Protein 6W9O (pdb70)

Secondary structure (DSSP, 8-state):
--S-TTEEE-----SS-HHHHHHHHHHHHHH-----HHHHHHHHHHHHHS---HHHHHHH--HHHHHHHHHHHHTTSTTS---IIIIIHHHHHHHT-EEEEEEE--EEEEEEETTEEEE--GGG---TT-TTEEEEEEEETTEEEEEEEGGGS-HHHHHHH-

B-factor: mean 26.93, std 15.73, range [10.45, 110.48]

Organism: Wolbachia pipientis wMel (NCBI:txid163164)

Radius of gyration: 15.69 Å; Cα contacts (8 Å, |Δi|>4): 307; chains: 1; bounding box: 46×32×36 Å

Structure (mmCIF, N/CA/C/O backbone):
data_6W9O
#
_entry.id   6W9O
#
_cell.length_a   52.543
_cell.length_b   56.641
_cell.length_c   63.956
_cell.angle_alpha   90.000
_cell.angle_beta   90.000
_cell.angle_gamma   90.000
#
_symmetry.space_group_name_H-M   'P 21 21 21'
#
loop_
_entity.id
_entity.type
_entity.pdbx_description
1 polymer 'OTU domain-containing protein wMelOTU'
2 non-polymer 'ACETATE ION'
3 water water
#
loop_
_atom_site.group_PDB
_atom_site.id
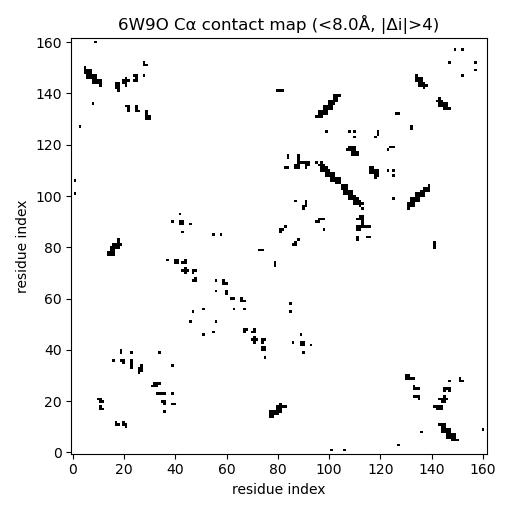_atom_site.type_symbol
_atom_site.label_atom_id
_atom_site.label_alt_id
_atom_site.label_comp_id
_atom_site.label_asym_id
_atom_site.label_entity_id
_atom_site.label_seq_id
_atom_site.pdbx_PDB_ins_code
_atom_site.Cartn_x
_atom_site.Cartn_y
_atom_site.Cartn_z
_atom_site.occupancy
_atom_site.B_iso_or_equiv
_atom_site.auth_seq_id
_atom_site.auth_comp_id
_atom_site.auth_asym_id
_atom_site.auth_atom_id
_atom_site.pdbx_PDB_model_num
ATOM 1 N N . ASN A 1 36 ? 13.865 -9.921 23.938 1.00 60.82 36 ASN A N 1
ATOM 2 C CA . ASN A 1 36 ? 14.295 -9.440 25.255 1.00 58.76 36 ASN A CA 1
ATOM 3 C C . ASN A 1 36 ? 13.239 -9.512 26.396 1.00 47.95 36 ASN A C 1
ATOM 4 O O . ASN A 1 36 ? 13.525 -10.074 27.453 1.00 55.57 36 ASN A O 1
ATOM 6 N N . PRO A 1 37 ? 12.020 -8.955 26.203 1.00 33.89 37 PRO A N 1
ATOM 7 C CA . PRO A 1 37 ? 10.968 -9.140 27.223 1.00 34.09 37 PRO A CA 1
ATOM 8 C C . PRO A 1 37 ? 10.237 -10.479 27.122 1.00 35.76 37 PRO A C 1
ATOM 9 O O . P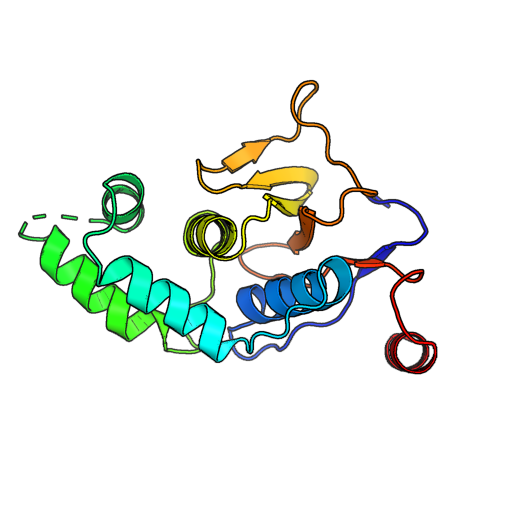RO A 1 37 ? 9.055 -10.574 27.469 1.00 34.71 37 PRO A O 1
ATOM 13 N N . TYR A 1 38 ? 10.925 -11.529 26.667 1.00 24.37 38 TYR A N 1
ATOM 14 C CA . TYR A 1 38 ? 10.322 -12.848 26.510 1.00 19.16 38 TYR A CA 1
ATOM 15 C C . TYR A 1 38 ? 11.452 -13.876 26.479 1.00 18.90 38 TYR A C 1
ATOM 16 O O . TYR A 1 38 ? 12.618 -13.501 26.277 1.00 20.17 38 TYR A O 1
ATOM 25 N N . PRO A 1 39 ? 11.154 -15.161 26.692 1.00 20.46 39 PRO A N 1
ATOM 26 C CA . PRO A 1 39 ? 12.212 -16.174 26.718 1.00 18.04 39 PRO A CA 1
ATOM 27 C C . PRO A 1 39 ? 12.859 -16.352 25.349 1.00 17.00 39 PRO A C 1
ATOM 28 O O . PRO A 1 39 ? 12.303 -16.026 24.300 1.00 17.28 39 PRO A O 1
ATOM 32 N N . ASP A 1 40 ? 14.056 -16.937 25.383 1.00 20.51 40 ASP A N 1
ATOM 33 C CA . ASP A 1 40 ? 14.880 -17.006 24.187 1.00 21.00 40 ASP A CA 1
ATOM 34 C C . ASP A 1 40 ? 14.321 -17.936 23.122 1.00 20.48 40 ASP A C 1
ATOM 35 O O . ASP A 1 40 ? 14.744 -17.825 21.963 1.00 22.07 40 ASP A O 1
ATOM 40 N N . ASN A 1 41 ? 13.404 -18.830 23.479 1.00 20.35 41 ASN A N 1
ATOM 41 C CA . ASN A 1 41 ? 12.761 -19.659 22.454 1.00 17.99 41 ASN A CA 1
ATOM 42 C C . ASN A 1 41 ? 11.659 -18.939 21.708 1.00 19.27 41 ASN A C 1
ATOM 43 O O . ASN A 1 41 ? 11.199 -19.458 20.693 1.00 18.61 41 ASN A O 1
ATOM 48 N N . PHE A 1 42 ? 11.260 -17.724 22.123 1.00 16.81 42 PHE A N 1
ATOM 49 C CA . PHE A 1 42 ? 10.206 -17.007 21.400 1.00 16.85 42 PHE A CA 1
ATOM 50 C C . PHE A 1 42 ? 10.805 -16.022 20.416 1.00 17.65 42 PHE A C 1
ATOM 51 O O . PHE A 1 42 ? 11.971 -15.632 20.539 1.00 20.20 42 PHE A O 1
ATOM 59 N N . TYR A 1 43 ? 10.044 -15.725 19.377 1.00 17.54 43 TYR A N 1
ATOM 60 C CA . TYR A 1 43 ? 10.520 -14.789 18.358 1.00 18.13 43 TYR A CA 1
ATOM 61 C C . TYR A 1 43 ? 9.316 -14.036 17.838 1.00 15.71 43 TYR A C 1
ATOM 62 O O . TYR A 1 43 ? 8.179 -14.482 17.981 1.00 15.86 43 TYR A O 1
ATOM 71 N N . VAL A 1 44 ? 9.579 -12.860 17.257 1.00 17.37 44 VAL A N 1
ATOM 72 C CA . VAL A 1 44 ? 8.537 -12.058 16.629 1.00 17.51 44 VAL A CA 1
ATOM 73 C C . VAL A 1 44 ? 8.319 -12.527 15.182 1.00 16.98 44 VAL A C 1
ATOM 74 O O . VAL A 1 44 ? 9.227 -12.457 14.356 1.00 21.22 44 VAL A O 1
ATOM 78 N N . GLY A 1 45 ? 7.091 -12.970 14.877 1.00 16.40 45 GLY A N 1
ATOM 79 C CA . GLY A 1 45 ? 6.695 -13.405 13.548 1.00 17.74 45 GLY A CA 1
ATOM 80 C C . GLY A 1 45 ? 6.247 -12.226 12.709 1.00 18.45 45 GLY A C 1
ATOM 81 O O . GLY A 1 45 ? 6.490 -11.062 13.033 1.00 20.41 45 GLY A O 1
ATOM 82 N N . GLN A 1 46 ? 5.572 -12.528 11.624 1.00 19.93 46 GLN A N 1
ATOM 83 C CA . GLN A 1 46 ? 5.071 -11.522 10.705 1.00 22.15 46 GLN A CA 1
ATOM 84 C C . GLN A 1 46 ? 3.566 -11.631 10.655 1.00 21.29 46 GLN A C 1
ATOM 85 O O . GLN A 1 46 ? 3.023 -12.718 10.704 1.00 26.22 46 GLN A O 1
ATOM 91 N N . ALA A 1 47 ? 2.894 -10.492 10.536 1.00 20.86 47 ALA A N 1
ATOM 92 C CA . ALA A 1 47 ? 1.456 -10.439 10.376 1.00 20.17 47 ALA A CA 1
ATOM 93 C C . ALA A 1 47 ? 1.152 -9.732 9.056 1.00 21.96 47 ALA A C 1
ATOM 94 O O . ALA A 1 47 ? 1.941 -8.898 8.566 1.00 24.86 47 ALA A O 1
ATOM 96 N N . ILE A 1 48 ? -0.021 -10.040 8.499 1.00 22.05 48 ILE A N 1
ATOM 97 C CA A ILE A 1 48 ? -0.470 -9.337 7.303 0.35 23.51 48 ILE A CA 1
ATOM 98 C CA B ILE A 1 48 ? -0.498 -9.344 7.312 0.65 23.06 48 ILE A CA 1
ATOM 99 C C . ILE A 1 48 ? -0.658 -7.853 7.609 1.00 24.18 48 ILE A C 1
ATOM 100 O O . ILE A 1 48 ? -0.949 -7.454 8.743 1.00 27.26 48 ILE A O 1
ATOM 109 N N . GLY A 1 49 ? -0.461 -7.032 6.592 1.00 23.71 49 GLY A N 1
ATOM 110 C CA . GLY A 1 49 ? -0.492 -5.589 6.792 1.00 27.35 49 GLY A CA 1
ATOM 111 C C . GLY A 1 49 ? -1.602 -4.849 6.062 1.00 33.80 49 GLY A C 1
ATOM 112 O O . GLY A 1 49 ? -1.426 -3.687 5.646 1.00 34.47 49 GLY A O 1
ATOM 113 N N . ASN A 1 50 ? -2.753 -5.508 5.900 1.00 25.13 50 ASN A N 1
ATOM 114 C CA . ASN A 1 50 ? -3.913 -4.927 5.229 1.00 25.84 50 ASN A CA 1
ATOM 115 C C . ASN A 1 50 ? -4.911 -4.310 6.206 1.00 24.72 50 ASN A C 1
ATOM 116 O O . ASN A 1 50 ? -6.031 -3.954 5.794 1.00 26.14 50 ASN A O 1
ATOM 121 N N . GLY A 1 51 ? -4.521 -4.134 7.480 1.00 20.83 51 GLY A N 1
ATOM 122 C CA . GLY A 1 51 ? -5.403 -3.656 8.519 1.00 18.13 51 GLY A CA 1
ATOM 123 C C . GLY A 1 51 ? -5.787 -4.762 9.490 1.00 16.76 51 GLY A C 1
ATOM 124 O O . GLY A 1 51 ? -6.381 -4.481 10.546 1.00 16.57 51 GLY A O 1
ATOM 125 N N . SER A 1 52 ? -5.542 -6.032 9.120 1.00 17.54 52 SER A N 1
ATOM 126 C CA . SER A 1 52 ? -5.952 -7.156 9.942 1.00 15.54 52 SER A CA 1
ATOM 127 C C . SER A 1 52 ? -4.822 -7.734 10.781 1.00 14.66 52 SER A C 1
ATOM 128 O O . SER A 1 52 ? -4.951 -8.868 11.262 1.00 14.95 52 SER A O 1
ATOM 131 N N . CYS A 1 53 ? -3.764 -6.954 11.063 1.00 15.27 53 CYS A N 1
ATOM 132 C CA . CYS A 1 53 ? -2.636 -7.540 11.802 1.00 15.21 53 CYS A CA 1
ATOM 133 C C . CYS A 1 53 ? -3.025 -8.049 13.178 1.00 15.43 53 CYS A C 1
ATOM 134 O O . CYS A 1 53 ? -2.373 -8.966 13.680 1.00 15.20 53 CYS A O 1
ATOM 137 N N . PHE A 1 54 ? -4.018 -7.444 13.857 1.00 12.86 54 PHE A N 1
ATOM 138 C CA . PHE A 1 54 ? -4.378 -7.967 15.172 1.00 12.45 54 PHE A CA 1
ATOM 139 C C . PHE A 1 54 ? -4.930 -9.360 15.027 1.00 13.90 54 PHE A C 1
ATOM 140 O O . PHE A 1 54 ? -4.499 -10.293 15.734 1.00 13.09 54 PHE A O 1
ATOM 148 N N . PHE A 1 55 ? -5.879 -9.519 14.113 1.00 12.41 55 PHE A N 1
ATOM 149 C CA . PHE A 1 55 ? -6.535 -10.816 13.916 1.00 13.58 55 PHE A CA 1
ATOM 150 C C . PHE A 1 55 ? -5.549 -11.851 13.418 1.00 15.24 55 PHE A C 1
ATOM 151 O O . PHE A 1 55 ? -5.592 -13.034 13.853 1.00 14.80 55 PHE A O 1
ATOM 159 N N . ASP A 1 56 ? -4.667 -11.450 12.510 1.00 13.48 56 ASP A N 1
ATOM 160 C CA . ASP A 1 56 ? -3.674 -12.392 11.969 1.00 12.74 56 ASP A CA 1
ATOM 161 C C . ASP A 1 56 ? -2.656 -12.787 13.037 1.00 15.68 56 ASP A C 1
ATOM 162 O O . ASP A 1 56 ? -2.198 -13.957 13.056 1.00 15.46 56 ASP A O 1
ATOM 167 N N . SER A 1 57 ? -2.256 -11.866 13.902 1.00 14.47 57 SER A N 1
ATOM 168 C CA . SER A 1 57 ? -1.320 -12.225 14.981 1.00 12.69 57 SER A CA 1
ATOM 169 C C . SER A 1 57 ? -1.981 -13.177 15.966 1.00 12.74 57 SER A C 1
ATOM 170 O O . SER A 1 57 ? -1.395 -14.223 16.344 1.00 13.17 57 SER A O 1
ATOM 173 N N . PHE A 1 58 ? -3.230 -12.888 16.356 1.00 13.07 58 PHE A N 1
ATOM 174 C CA . PHE A 1 58 ? -3.975 -13.786 17.243 1.00 13.39 58 PHE A CA 1
ATOM 175 C C . PHE A 1 58 ? -4.136 -15.159 16.609 1.00 12.31 58 PHE A C 1
ATOM 176 O O . PHE A 1 58 ? -3.919 -16.179 17.268 1.00 15.32 58 PHE A O 1
ATOM 184 N N . ARG A 1 59 ? -4.507 -15.205 15.331 1.00 12.17 59 ARG A N 1
ATOM 185 C CA . ARG A 1 59 ? -4.680 -16.496 14.625 1.00 12.63 59 ARG A CA 1
ATOM 186 C C . ARG A 1 59 ? -3.412 -17.328 14.676 1.00 14.92 59 ARG A C 1
ATOM 187 O O . ARG A 1 59 ? -3.490 -18.561 14.847 1.00 13.80 59 ARG A O 1
ATOM 195 N N . GLN A 1 60 ? -2.246 -16.704 14.409 1.00 15.02 60 GLN A N 1
ATOM 196 C CA . GLN A 1 60 ? -1.032 -17.509 14.314 1.00 13.67 60 GLN A CA 1
ATOM 197 C C . GLN A 1 60 ? -0.666 -18.074 15.665 1.00 12.94 60 GLN A C 1
ATOM 198 O O . GLN A 1 60 ? -0.226 -19.239 15.758 1.00 13.45 60 GLN A O 1
ATOM 204 N N . SER A 1 61 ? -0.781 -17.277 16.727 1.00 12.70 61 SER A N 1
ATOM 205 C CA . SER A 1 61 ? -0.410 -17.804 18.043 1.00 11.50 61 SER A CA 1
ATOM 206 C C . SER A 1 61 ? -1.425 -18.846 18.492 1.00 13.10 61 SER A C 1
ATOM 207 O O . SER A 1 61 ? -1.047 -19.907 19.040 1.00 12.99 61 SER A O 1
ATOM 210 N N . LEU A 1 62 ? -2.718 -18.625 18.189 1.00 13.95 62 LEU A N 1
ATOM 211 C CA . LEU A 1 62 ? -3.744 -19.625 18.515 1.00 12.93 62 LEU A CA 1
ATOM 212 C C . LEU A 1 62 ? -3.440 -20.952 17.850 1.00 12.58 62 LEU A C 1
ATOM 213 O O . LEU A 1 62 ? -3.537 -22.020 18.480 1.00 14.36 62 LEU A O 1
ATOM 218 N N . GLU A 1 63 ? -3.068 -20.927 16.567 1.00 12.92 63 GLU A N 1
ATOM 219 C CA . GLU A 1 63 ? -2.846 -22.188 15.873 1.00 13.00 63 GLU A CA 1
ATOM 220 C C . GLU A 1 63 ? -1.642 -22.905 16.482 1.00 14.03 63 GLU A C 1
ATOM 221 O O . GLU A 1 63 ? -1.659 -24.133 16.686 1.00 14.47 63 GLU A O 1
ATOM 227 N N . GLN A 1 64 ? -0.576 -22.161 16.768 1.00 14.41 64 GLN A N 1
ATOM 228 C CA . GLN A 1 64 ? 0.607 -22.844 17.273 1.00 14.24 64 GLN A CA 1
ATOM 229 C C . GLN A 1 64 ? 0.366 -23.406 18.665 1.00 14.43 64 GLN A C 1
ATOM 230 O O . GLN A 1 64 ? 0.841 -24.505 18.995 1.00 14.77 64 GLN A O 1
ATOM 236 N N . GLN A 1 65 ? -0.338 -22.664 19.518 1.00 14.77 65 GLN A N 1
ATOM 237 C CA . GLN A 1 65 ? -0.546 -23.047 20.917 1.00 12.57 65 GLN A CA 1
ATOM 238 C C . GLN A 1 65 ? -1.565 -24.162 21.038 1.00 15.40 65 GLN A C 1
ATOM 239 O O . GLN A 1 65 ? -1.372 -25.101 21.834 1.00 16.77 65 GLN A O 1
ATOM 245 N N . THR A 1 66 ? -2.699 -24.072 20.289 1.00 15.90 66 THR A N 1
ATOM 246 C CA . THR A 1 66 ? -3.803 -25.029 20.500 1.00 18.54 66 THR A CA 1
ATOM 247 C C . THR A 1 66 ? -4.101 -25.929 19.312 1.00 17.63 66 THR A C 1
ATOM 248 O O . THR A 1 66 ? -4.872 -26.901 19.453 1.00 19.71 66 THR A O 1
ATOM 252 N N . GLY A 1 67 ? -3.512 -25.657 18.149 1.00 15.74 67 GLY A N 1
ATOM 253 C CA . GLY A 1 67 ? -3.823 -26.380 16.959 1.00 17.74 67 GLY A CA 1
ATOM 254 C C . GLY A 1 67 ? -5.072 -25.896 16.254 1.00 19.05 67 GLY A C 1
ATOM 255 O O . GLY A 1 67 ? -5.346 -26.354 15.140 1.00 21.00 67 GLY A O 1
ATOM 256 N N . GLU A 1 68 ? -5.808 -24.951 16.830 1.00 18.43 68 GLU A N 1
ATOM 257 C CA . GLU A 1 68 ? -7.061 -24.557 16.192 1.00 19.39 68 GLU A CA 1
ATOM 258 C C . GLU A 1 68 ? -6.769 -23.534 15.084 1.00 16.50 68 GLU A C 1
ATOM 259 O O . GLU A 1 68 ? -6.114 -22.511 15.332 1.00 17.41 68 GLU A O 1
ATOM 265 N N . GLN A 1 69 ? -7.212 -23.843 13.858 1.00 18.74 69 GLN A N 1
ATOM 266 C CA . GLN A 1 69 ? -7.006 -22.983 12.690 1.00 19.44 69 GLN A CA 1
ATOM 267 C C . GLN A 1 69 ? -8.271 -22.172 12.435 1.00 23.29 69 GLN A C 1
ATOM 268 O O . GLN A 1 69 ? -9.327 -22.749 12.133 1.00 26.34 69 GLN A O 1
ATOM 274 N N . VAL A 1 70 ? -8.143 -20.855 12.469 1.00 22.99 70 VAL A N 1
ATOM 275 C CA . VAL A 1 70 ? -9.239 -19.926 12.197 1.00 21.36 70 VAL A CA 1
ATOM 276 C C . VAL A 1 70 ? -8.640 -18.839 11.299 1.00 25.32 70 VAL A C 1
ATOM 277 O O . VAL A 1 70 ? -7.605 -18.272 11.645 1.00 32.12 70 VAL A O 1
ATOM 281 N N . THR A 1 71 ? -9.312 -18.491 10.202 1.00 20.10 71 THR A N 1
ATOM 282 C CA . THR A 1 71 ? -8.797 -17.386 9.386 1.00 20.60 71 THR A CA 1
ATOM 283 C C . THR A 1 71 ? -9.024 -16.043 10.075 1.00 21.76 71 THR A C 1
ATOM 284 O O . THR A 1 71 ? -9.840 -15.901 10.984 1.00 18.18 71 THR A O 1
ATOM 288 N N . ALA A 1 72 ? -8.283 -15.043 9.610 1.00 20.05 72 ALA A N 1
ATOM 289 C CA . ALA A 1 72 ? -8.485 -13.705 10.133 1.00 19.03 72 ALA A CA 1
ATOM 290 C C . ALA A 1 72 ? -9.904 -13.216 9.855 1.00 18.27 72 ALA A C 1
ATOM 291 O O . ALA A 1 72 ? -10.513 -12.517 10.703 1.00 18.26 72 ALA A O 1
ATOM 293 N N . GLU A 1 73 ? -10.453 -13.574 8.696 1.00 18.82 73 GLU A N 1
ATOM 294 C CA . GLU A 1 73 ? -11.840 -13.205 8.388 1.00 17.50 73 GLU A CA 1
ATOM 295 C C . GLU A 1 73 ? -12.809 -13.860 9.359 1.00 20.63 73 GLU A C 1
ATOM 296 O O . GLU A 1 73 ? -13.793 -13.238 9.779 1.00 20.15 73 GLU A O 1
ATOM 302 N N . LYS A 1 74 ? -12.580 -15.143 9.690 1.00 18.22 74 LYS A N 1
ATOM 303 C CA . LYS A 1 74 ? -13.470 -15.807 10.629 1.00 19.81 74 LYS A CA 1
ATOM 304 C C . LYS A 1 74 ? -13.400 -15.141 12.002 1.00 18.29 74 LYS A C 1
ATOM 305 O O . LYS A 1 74 ? -14.432 -15.012 12.660 1.00 17.41 74 LYS A O 1
ATOM 311 N N . LEU A 1 75 ? -12.207 -14.684 12.426 1.00 16.83 75 LEU A N 1
ATOM 312 C CA . LEU A 1 75 ? -12.093 -14.001 13.714 1.00 16.44 75 LEU A CA 1
ATOM 313 C C . LEU A 1 75 ? -12.886 -12.689 13.711 1.00 16.22 75 LEU A C 1
ATOM 314 O O . LEU A 1 75 ? -13.578 -12.381 14.693 1.00 15.18 75 LEU A O 1
ATOM 319 N N . ARG A 1 76 ? -12.856 -11.937 12.593 1.00 15.33 76 ARG A N 1
ATOM 320 C CA . ARG A 1 76 ? -13.721 -10.749 12.497 1.00 15.56 76 ARG A CA 1
ATOM 321 C C . ARG A 1 76 ? -15.182 -11.158 12.561 1.00 17.44 76 ARG A C 1
ATOM 322 O O . ARG A 1 76 ? -15.988 -10.517 13.240 1.00 16.08 76 ARG A O 1
ATOM 330 N N . ASN A 1 77 ? -15.555 -12.262 11.881 1.00 16.77 77 ASN A N 1
ATOM 331 C CA . ASN A 1 77 ? -16.954 -12.701 11.930 1.00 15.48 77 ASN A CA 1
ATOM 332 C C . ASN A 1 77 ? -17.384 -13.110 13.346 1.00 15.30 77 ASN A C 1
ATOM 333 O O . ASN A 1 77 ? -18.546 -12.901 13.720 1.00 18.17 77 ASN A O 1
ATOM 338 N N . ASP A 1 78 ? -16.465 -13.676 14.130 1.00 16.06 78 ASP A N 1
ATOM 339 C CA . ASP A 1 78 ? -16.773 -14.019 15.528 1.00 15.86 78 ASP A CA 1
ATOM 340 C C . ASP A 1 78 ? -17.102 -12.752 16.318 1.00 16.88 78 ASP A C 1
ATOM 341 O O . ASP A 1 78 ? -17.980 -12.753 17.195 1.00 18.91 78 ASP A O 1
ATOM 346 N N . CYS A 1 79 ? -16.464 -11.641 15.950 1.00 14.33 79 CYS A N 1
ATOM 347 C CA . CYS A 1 79 ? -16.740 -10.395 16.664 1.00 15.66 79 CYS A CA 1
ATOM 348 C C . CYS A 1 79 ? -18.058 -9.810 16.201 1.00 16.25 79 CYS A C 1
ATOM 349 O O . CYS A 1 79 ? -18.848 -9.312 17.015 1.00 15.92 79 CYS A O 1
ATOM 352 N N . ARG A 1 80 ? -18.347 -9.904 14.890 1.00 14.88 80 ARG A N 1
ATOM 353 C CA . ARG A 1 80 ? -19.663 -9.513 14.405 1.00 15.36 80 ARG A CA 1
ATOM 354 C C . ARG A 1 80 ? -20.754 -10.297 15.114 1.00 18.35 80 ARG A C 1
ATOM 355 O O . ARG A 1 80 ? -21.777 -9.739 15.520 1.00 20.04 80 ARG A O 1
ATOM 363 N N . GLU A 1 81 ? -20.575 -11.615 15.205 1.00 17.95 81 GLU A N 1
ATOM 364 C CA . GLU A 1 81 ? -21.607 -12.435 15.830 1.00 18.99 81 GLU A CA 1
ATOM 365 C C . GLU A 1 81 ? -21.772 -12.075 17.304 1.00 19.34 81 GLU A C 1
ATOM 366 O O . GLU A 1 81 ? -22.894 -12.005 17.805 1.00 21.78 81 GLU A O 1
ATOM 372 N N . PHE A 1 82 ? -20.661 -11.857 18.010 1.00 19.20 82 PHE A N 1
ATOM 373 C CA . PHE A 1 82 ? -20.765 -11.418 19.394 1.00 17.52 82 PHE A CA 1
ATOM 374 C C . PHE A 1 82 ? -21.644 -10.176 19.517 1.00 17.38 82 PHE A C 1
ATOM 375 O O . PHE A 1 82 ? -22.521 -10.094 20.394 1.00 18.68 82 PHE A O 1
ATOM 383 N N . ALA A 1 83 ? -21.432 -9.194 18.635 1.00 16.28 83 ALA A N 1
ATOM 384 C CA . ALA A 1 83 ? -22.208 -7.954 18.690 1.00 16.94 83 ALA A CA 1
ATOM 385 C C . ALA A 1 83 ? -23.669 -8.148 18.319 1.00 18.87 83 ALA A C 1
ATOM 386 O O . ALA A 1 83 ? -24.527 -7.418 18.828 1.00 22.18 83 ALA A O 1
ATOM 388 N N . GLN A 1 84 ? -23.989 -9.150 17.490 1.00 21.73 84 GLN A N 1
ATOM 389 C CA . GLN A 1 84 ? -25.381 -9.411 17.136 1.00 25.60 84 GLN A CA 1
ATOM 390 C C . GLN A 1 84 ? -26.142 -10.225 18.177 1.00 26.11 84 GLN A C 1
ATOM 391 O O . GLN A 1 84 ? -27.375 -10.255 18.124 1.00 29.19 84 GLN A O 1
ATOM 397 N N . LYS A 1 85 ? -25.470 -10.948 19.066 1.00 23.61 85 LYS A N 1
ATOM 398 C CA . LYS A 1 85 ? -26.140 -11.925 19.944 1.00 23.54 85 LYS A CA 1
ATOM 399 C C . LYS A 1 85 ? -26.222 -11.420 21.389 1.00 24.25 85 LYS A C 1
ATOM 400 O O . LYS A 1 85 ? -25.604 -12.000 22.299 1.00 22.89 85 LYS A O 1
ATOM 406 N N . ASN A 1 86 ? -27.065 -10.406 21.595 1.00 25.23 86 ASN A N 1
ATOM 407 C CA . ASN A 1 86 ? -27.348 -9.862 22.949 1.00 27.96 86 ASN A CA 1
ATOM 408 C C . ASN A 1 86 ? -26.033 -9.666 23.703 1.00 23.60 86 ASN A C 1
ATOM 409 O O . ASN A 1 86 ? -25.852 -10.302 24.747 1.00 25.03 86 ASN A O 1
ATOM 414 N N . PRO A 1 87 ? -25.127 -8.787 23.234 1.00 21.91 87 PRO A N 1
ATOM 415 C CA . PRO A 1 87 ? -23.828 -8.601 23.897 1.00 20.48 87 PRO A CA 1
ATOM 416 C C . PRO A 1 87 ? -24.002 -8.000 25.284 1.00 21.47 87 PRO A C 1
ATOM 417 O O . PRO A 1 87 ? -24.900 -7.191 25.530 1.00 24.41 87 PRO A O 1
ATOM 421 N N . PRO A 1 88 ? -23.165 -8.422 26.227 1.00 18.41 88 PRO A N 1
ATOM 422 C CA . PRO A 1 88 ? -23.188 -7.848 27.579 1.00 19.47 88 PRO A CA 1
ATOM 423 C C . PRO A 1 88 ? -22.701 -6.401 27.579 1.00 19.67 88 PRO A C 1
ATOM 424 O O . PRO A 1 88 ? -22.108 -5.895 26.626 1.00 19.70 88 PRO A O 1
ATOM 428 N N . LYS A 1 89 ? -22.965 -5.751 28.712 1.00 19.70 89 LYS A N 1
ATOM 429 C CA . LYS A 1 89 ? -22.836 -4.298 28.817 1.00 19.46 89 LYS A CA 1
ATOM 430 C C . LYS A 1 89 ? -21.399 -3.830 28.672 1.00 20.26 89 LYS A C 1
ATOM 431 O O . LYS A 1 89 ? -21.184 -2.685 28.252 1.00 21.39 89 LYS A O 1
ATOM 437 N N . TRP A 1 90 ? -20.408 -4.641 29.026 1.00 17.97 90 TRP A N 1
ATOM 438 C CA . TRP A 1 90 ? -19.028 -4.175 28.835 1.00 17.64 90 TRP A CA 1
ATOM 439 C C . TRP A 1 90 ? -18.811 -3.736 27.395 1.00 21.82 90 TRP A C 1
ATOM 440 O O . TRP A 1 90 ? -18.131 -2.732 27.116 1.00 19.39 90 TRP A O 1
ATOM 451 N N . PHE A 1 91 ? -19.415 -4.453 26.457 1.00 16.95 91 PHE A N 1
ATOM 452 C CA . PHE A 1 91 ? -19.127 -4.246 25.051 1.00 16.32 91 PHE A CA 1
ATOM 453 C C . PHE A 1 91 ? -19.803 -2.995 24.566 1.00 21.15 91 PHE A C 1
ATOM 454 O O . PHE A 1 91 ? -19.150 -2.150 23.939 1.00 20.79 91 PH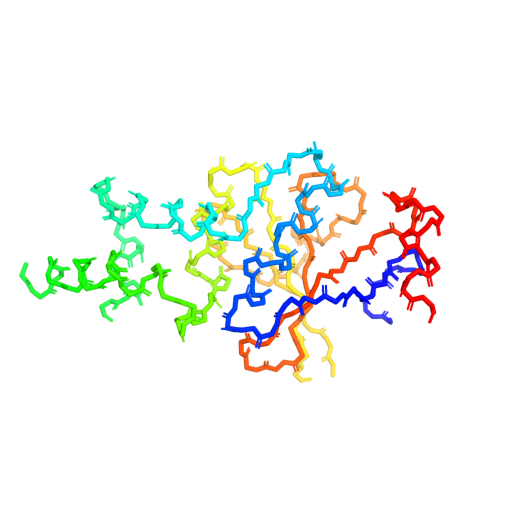E A O 1
ATOM 462 N N . THR A 1 92 ? -21.099 -2.857 24.827 1.00 19.31 92 THR A N 1
ATOM 463 C CA . THR A 1 92 ? -21.775 -1.634 24.410 1.00 20.62 92 THR A CA 1
ATOM 464 C C . THR A 1 92 ? -21.182 -0.428 25.117 1.00 26.65 92 THR A C 1
ATOM 465 O O . THR A 1 92 ? -21.069 0.648 24.510 1.00 31.60 92 THR A O 1
ATOM 469 N N . ASN A 1 93 ? -20.747 -0.595 26.371 1.00 24.64 93 ASN A N 1
ATOM 470 C CA . ASN A 1 93 ? -20.106 0.515 27.090 1.00 26.55 93 ASN A CA 1
ATOM 471 C C . ASN A 1 93 ? -18.799 0.916 26.401 1.00 27.09 93 ASN A C 1
ATOM 472 O O . ASN A 1 93 ? -18.413 2.088 26.403 1.00 29.36 93 ASN A O 1
ATOM 477 N N . ALA A 1 94 ? -18.086 -0.037 25.837 1.00 23.25 94 ALA A N 1
ATOM 478 C CA . ALA A 1 94 ? -16.742 0.241 25.333 1.00 21.15 94 ALA A CA 1
ATOM 479 C C . ALA A 1 94 ? -16.811 0.950 24.000 1.00 27.93 94 ALA A C 1
ATOM 480 O O . ALA A 1 94 ? -15.919 1.748 23.672 1.00 28.16 94 ALA A O 1
ATOM 482 N N . ILE A 1 95 ? -17.829 0.646 23.195 1.00 25.76 95 ILE A N 1
ATOM 483 C CA . ILE A 1 95 ? -17.830 1.172 21.841 1.00 25.57 95 ILE A CA 1
ATOM 484 C C . ILE A 1 95 ? -18.750 2.371 21.684 1.00 33.69 95 ILE A C 1
ATOM 485 O O . ILE A 1 95 ? -18.759 2.974 20.602 1.00 35.97 95 ILE A O 1
ATOM 490 N N . VAL A 1 96 ? -19.553 2.696 22.695 1.00 32.84 96 VAL A N 1
ATOM 491 C CA . VAL A 1 96 ? -20.407 3.894 22.668 1.00 35.85 96 VAL A CA 1
ATOM 492 C C . VAL A 1 96 ? -19.663 4.983 23.418 1.00 47.96 96 VAL A C 1
ATOM 493 O O . VAL A 1 96 ? -18.459 5.173 23.205 1.00 53.39 96 VAL A O 1
ATOM 497 N N . GLN A 1 104 ? -31.303 2.783 21.803 1.00 69.86 104 GLN A N 1
ATOM 498 C CA . GLN A 1 104 ? -31.213 4.219 21.550 1.00 73.99 104 GLN A CA 1
ATOM 499 C C . GLN A 1 104 ? -30.064 4.503 20.592 1.00 74.12 104 GLN A C 1
ATOM 500 O O . GLN A 1 104 ? -30.019 3.979 19.481 1.00 72.54 104 GLN A O 1
ATOM 502 N N . HIS A 1 105 ? -29.136 5.353 21.032 1.00 77.22 105 HIS A N 1
ATOM 503 C CA . HIS A 1 105 ? -27.866 5.477 20.331 1.00 76.11 105 HIS A CA 1
ATOM 504 C C . HIS A 1 105 ? -27.098 4.158 20.368 1.00 76.63 105 HIS A C 1
ATOM 505 O O . HIS A 1 105 ? -26.317 3.868 19.454 1.00 74.39 105 HIS A O 1
ATOM 512 N N . ARG A 1 106 ? -27.342 3.352 21.401 1.00 76.39 106 ARG A N 1
ATOM 513 C CA . ARG A 1 106 ? -26.616 2.065 21.561 1.00 72.91 106 ARG A CA 1
ATOM 514 C C . ARG A 1 106 ? -26.943 1.096 20.417 1.00 68.38 106 ARG A C 1
ATOM 515 O O . ARG A 1 106 ? -26.009 0.450 19.914 1.00 60.82 106 ARG A O 1
ATOM 523 N N . SER A 1 107 ? -28.208 1.026 20.000 1.00 64.79 107 SER A N 1
ATOM 524 C CA . SER A 1 107 ? -28.613 0.055 18.990 1.00 61.37 107 SER A CA 1
ATOM 525 C C . SER A 1 107 ? -27.983 0.369 17.638 1.00 54.34 107 SER A C 1
ATOM 526 O O . SER A 1 107 ? -27.579 -0.542 16.907 1.00 44.88 107 SER A O 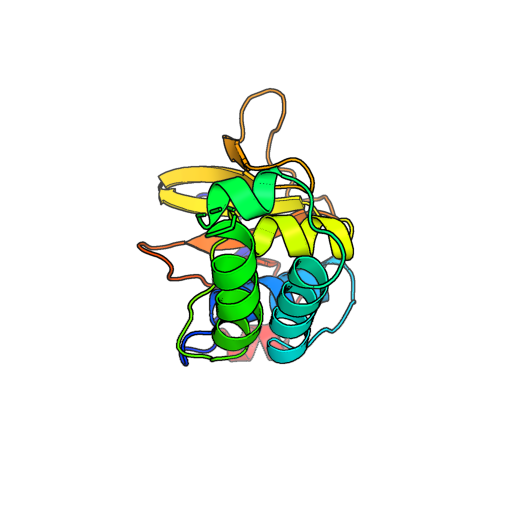1
ATOM 529 N N . GLU A 1 108 ? -27.903 1.653 17.284 1.00 48.82 108 GLU A N 1
ATOM 530 C CA . GLU A 1 108 ? -27.285 2.022 16.012 1.00 44.24 108 GLU A CA 1
ATOM 531 C C . GLU A 1 108 ? -25.779 1.849 16.076 1.00 36.84 108 GLU A C 1
ATOM 532 O O . GLU A 1 108 ? -25.145 1.501 15.072 1.00 35.20 108 GLU A O 1
ATOM 534 N N . THR A 1 109 ? -25.186 2.126 17.237 1.00 33.74 109 THR A N 1
ATOM 535 C CA . THR A 1 109 ? -23.749 1.939 17.371 1.00 37.40 109 THR A CA 1
ATOM 536 C C . THR A 1 109 ? -23.380 0.468 17.219 1.00 29.81 109 THR A C 1
ATOM 537 O O . THR A 1 109 ? -22.390 0.134 16.558 1.00 28.44 109 THR A O 1
ATOM 541 N N . VAL A 1 110 ? -24.183 -0.424 17.800 1.00 28.64 110 VAL A N 1
ATOM 542 C CA . VAL A 1 110 ? -23.919 -1.849 17.629 1.00 26.37 110 VAL A CA 1
ATOM 543 C C . VAL A 1 110 ? -24.126 -2.266 16.181 1.00 29.91 110 VAL A C 1
ATOM 544 O O . VAL A 1 110 ? -23.379 -3.078 15.634 1.00 29.54 110 VAL A O 1
ATOM 548 N N . ASP A 1 111 ? -25.162 -1.760 15.543 1.00 32.15 111 ASP A N 1
ATOM 549 C CA . ASP A 1 111 ? -25.359 -2.114 14.142 1.00 33.69 111 ASP A CA 1
ATOM 550 C C . ASP A 1 111 ? -24.226 -1.599 13.262 1.00 28.91 111 ASP A C 1
ATOM 551 O O . ASP A 1 111 ? -23.767 -2.321 12.372 1.00 34.63 111 ASP A O 1
ATOM 556 N N . ASN A 1 112 ? -23.752 -0.372 13.499 1.00 28.24 112 ASN A N 1
ATOM 557 C CA . ASN A 1 112 ? -22.594 0.110 12.752 1.00 26.17 112 ASN A CA 1
ATOM 558 C C . ASN A 1 112 ? -21.390 -0.801 12.951 1.00 24.75 112 ASN A C 1
ATOM 559 O O . ASN A 1 112 ? -20.674 -1.111 11.989 1.00 26.13 112 ASN A O 1
ATOM 564 N N . TYR A 1 113 ? -21.158 -1.245 14.196 1.00 21.87 113 TYR A N 1
ATOM 565 C CA . TYR A 1 113 ? -20.052 -2.167 14.481 1.00 19.33 113 TYR A CA 1
ATOM 566 C C . TYR A 1 113 ? -20.170 -3.443 13.665 1.00 21.19 113 TYR A C 1
ATOM 567 O O . TYR A 1 113 ? -19.165 -3.932 13.135 1.00 21.32 113 TYR A O 1
ATOM 576 N N . THR A 1 114 ? -21.380 -4.025 13.574 1.00 21.72 114 THR A N 1
ATOM 577 C CA . THR A 1 114 ? -21.494 -5.313 12.884 1.00 24.00 114 THR A CA 1
ATOM 578 C C . THR A 1 114 ? -21.090 -5.180 11.414 1.00 25.99 114 THR A C 1
ATOM 579 O O . THR A 1 114 ? -20.594 -6.143 10.818 1.00 28.94 114 THR A O 1
ATOM 583 N N . ALA A 1 115 ? -21.287 -4.003 10.822 1.00 24.47 115 ALA A N 1
ATOM 584 C CA . ALA A 1 115 ? -20.792 -3.780 9.461 1.00 26.13 115 ALA A CA 1
ATOM 585 C C . ALA A 1 115 ? -19.298 -3.466 9.458 1.00 28.70 115 ALA A C 1
ATOM 586 O O . ALA A 1 115 ? -18.535 -4.045 8.676 1.00 27.43 115 ALA A O 1
ATOM 588 N N . ASP A 1 116 ? -18.874 -2.543 10.331 1.00 21.66 116 ASP A N 1
ATOM 589 C CA . ASP A 1 116 ? -17.501 -2.047 10.274 1.00 20.72 116 ASP A CA 1
ATOM 590 C C . ASP A 1 116 ? -16.486 -3.128 10.612 1.00 18.35 116 ASP A C 1
ATOM 591 O O . ASP A 1 116 ? -15.371 -3.118 10.057 1.00 18.65 116 ASP A O 1
ATOM 596 N N . ILE A 1 117 ? -16.809 -4.055 11.537 1.00 17.01 117 ILE A N 1
ATOM 597 C CA . ILE A 1 117 ? -15.836 -5.027 11.992 1.00 16.95 117 ILE A CA 1
ATOM 598 C C . ILE A 1 117 ? -15.431 -6.002 10.889 1.00 16.58 117 ILE A C 1
ATOM 599 O O . ILE A 1 117 ? -14.374 -6.612 10.988 1.00 16.56 117 ILE A O 1
ATOM 604 N N . MET A 1 118 ? -16.230 -6.116 9.833 1.00 16.83 118 MET A N 1
ATOM 605 C CA . MET A 1 118 ? -15.873 -6.995 8.731 1.00 18.32 118 MET A CA 1
ATOM 606 C C . MET A 1 118 ? -14.973 -6.320 7.712 1.00 23.39 118 MET A C 1
ATOM 607 O O . MET A 1 118 ? -14.529 -6.986 6.777 1.00 24.35 118 MET A O 1
ATOM 612 N N . ARG A 1 119 ? -14.681 -5.028 7.872 1.00 20.42 119 ARG A N 1
ATOM 613 C CA . ARG A 1 119 ? -13.847 -4.303 6.913 1.00 20.51 119 ARG A CA 1
ATOM 614 C C . ARG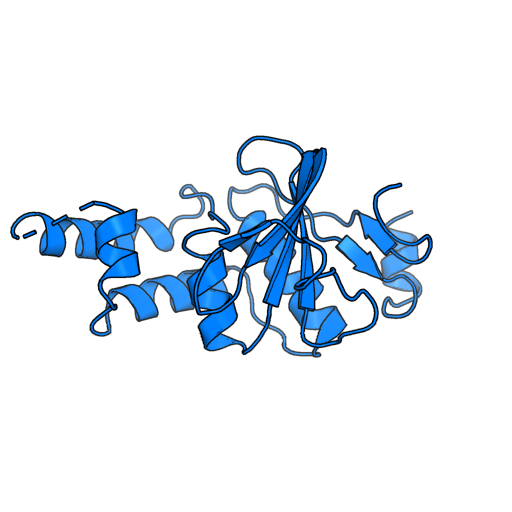 A 1 119 ? -12.393 -4.382 7.348 1.00 19.24 119 ARG A C 1
ATOM 615 O O . ARG A 1 119 ? -12.090 -4.156 8.524 1.00 17.42 119 ARG A O 1
ATOM 623 N N . ASN A 1 120 ? -11.486 -4.701 6.409 1.00 19.82 120 ASN A N 1
ATOM 624 C CA . ASN A 1 120 ? -10.074 -4.738 6.791 1.00 19.66 120 ASN A CA 1
ATOM 625 C C . ASN A 1 120 ? -9.590 -3.376 7.281 1.00 20.69 120 ASN A C 1
ATOM 626 O O . ASN A 1 120 ? -8.618 -3.329 8.047 1.00 21.27 120 ASN A O 1
ATOM 631 N N . SER A 1 121 ? -10.290 -2.310 6.894 1.00 20.43 121 SER A N 1
ATOM 632 C CA . SER A 1 121 ? -9.941 -0.959 7.329 1.00 20.35 121 SER A CA 1
ATOM 633 C C . SER A 1 121 ? -10.112 -0.764 8.832 1.00 19.54 121 SER A C 1
ATOM 634 O O . SER A 1 121 ? -9.480 0.148 9.391 1.00 18.94 121 SER A O 1
ATOM 637 N N . ARG A 1 122 ? -10.931 -1.569 9.516 1.00 17.04 122 ARG A N 1
ATOM 638 C CA A ARG A 1 122 ? -11.154 -1.394 10.951 0.44 16.37 122 ARG A CA 1
ATOM 639 C CA B ARG A 1 122 ? -11.165 -1.401 10.948 0.56 16.39 122 ARG A CA 1
ATOM 640 C C . ARG A 1 122 ? -10.123 -2.247 11.669 1.00 16.64 122 ARG A C 1
ATOM 641 O O . ARG A 1 122 ? -10.207 -3.475 11.664 1.00 16.46 122 ARG A O 1
ATOM 656 N N . TRP A 1 123 ? -9.111 -1.615 12.242 1.00 14.36 123 TRP A N 1
ATOM 657 C CA . TRP A 1 123 ? -8.067 -2.386 12.915 1.00 13.07 123 TRP A CA 1
ATOM 658 C C . TRP A 1 123 ? -8.562 -2.961 14.237 1.00 13.68 123 TRP A C 1
ATOM 659 O O . TRP A 1 123 ? -9.356 -2.356 14.956 1.00 14.84 123 TRP A O 1
ATOM 670 N N . GLY A 1 124 ? -8.139 -4.176 14.557 1.00 12.37 124 GLY A N 1
ATOM 671 C CA . GLY A 1 124 ? -8.585 -4.820 15.798 1.00 14.15 124 GLY A CA 1
ATOM 672 C C . GLY A 1 124 ? -7.898 -4.278 17.054 1.00 12.57 124 GLY A C 1
ATOM 673 O O . GLY A 1 124 ? -6.768 -3.768 17.023 1.00 13.93 124 GLY A O 1
ATOM 674 N N . ASP A 1 125 ? -8.611 -4.376 18.173 1.00 12.93 125 ASP A N 1
ATOM 675 C CA . ASP A 1 125 ? -8.211 -3.798 19.459 1.00 15.22 125 ASP A CA 1
ATOM 676 C C . ASP A 1 125 ? -8.237 -4.927 20.481 1.00 14.38 125 ASP A C 1
ATOM 677 O O . ASP A 1 125 ? -9.306 -5.537 20.710 1.00 14.01 125 ASP A O 1
ATOM 682 N N . PRO A 1 126 ? -7.118 -5.215 21.144 1.00 13.93 126 PRO A N 1
ATOM 683 C CA . PRO A 1 126 ? -7.108 -6.287 22.185 1.00 13.99 126 PRO A CA 1
ATOM 684 C C . PRO A 1 126 ? -8.159 -6.092 23.245 1.00 14.82 126 PRO A C 1
ATOM 685 O O . PRO A 1 126 ? -8.701 -7.094 23.734 1.00 15.08 126 PRO A O 1
ATOM 689 N N . ASP A 1 127 ? -8.476 -4.848 23.626 1.00 13.78 127 ASP A N 1
ATOM 690 C CA . ASP A 1 127 ? -9.400 -4.648 24.718 1.00 12.66 127 ASP A CA 1
ATOM 691 C C . ASP A 1 127 ? -10.830 -4.979 24.324 1.00 14.26 127 ASP A C 1
ATOM 692 O O . ASP A 1 127 ? -11.679 -5.150 25.211 1.00 16.67 127 ASP A O 1
ATOM 697 N N . VAL A 1 128 ? -11.136 -4.983 23.020 1.00 13.48 128 VAL A N 1
ATOM 698 C CA . VAL A 1 128 ? -12.515 -5.248 22.604 1.00 12.97 128 VAL A CA 1
ATOM 699 C C . VAL A 1 128 ? -12.553 -6.572 21.843 1.00 16.00 128 VAL A C 1
ATOM 700 O O . VAL A 1 128 ? -13.078 -7.593 22.350 1.00 14.11 128 VAL A O 1
ATOM 704 N N . GLU A 1 129 ? -11.996 -6.591 20.642 1.00 13.88 129 GLU A N 1
ATOM 705 C CA . GLU A 1 129 ? -11.978 -7.845 19.894 1.00 13.05 129 GLU A CA 1
ATOM 706 C C . GLU A 1 129 ? -11.169 -8.893 20.608 1.00 13.36 129 GLU A C 1
ATOM 707 O O . GLU A 1 129 ? -11.536 -10.078 20.565 1.00 13.54 129 GLU A O 1
ATOM 713 N N . GLY A 1 130 ? -10.070 -8.520 21.277 1.00 12.18 130 GLY A N 1
ATOM 714 C CA . GLY A 1 130 ? -9.304 -9.552 22.011 1.00 14.35 130 GLY A CA 1
ATOM 715 C C . GLY A 1 130 ? -10.133 -10.207 23.105 1.00 13.25 130 GLY A C 1
ATOM 716 O O . GLY A 1 130 ? -10.135 -11.435 23.258 1.00 14.61 130 GLY A O 1
ATOM 717 N N . ARG A 1 131 ? -10.909 -9.424 23.844 1.00 13.05 131 ARG A N 1
ATOM 718 C CA . ARG A 1 131 ? -11.756 -9.968 24.900 1.00 13.35 131 ARG A CA 1
ATOM 719 C C . ARG A 1 131 ? -12.830 -10.897 24.323 1.00 12.94 131 ARG A C 1
ATOM 720 O O . ARG A 1 131 ? -13.096 -11.989 24.877 1.00 14.14 131 ARG A O 1
ATOM 728 N N . ILE A 1 132 ? -13.416 -10.514 23.184 1.00 12.24 132 ILE A N 1
ATOM 729 C CA . ILE A 1 132 ? -14.418 -11.363 22.530 1.00 15.00 132 ILE A CA 1
ATOM 730 C C . ILE A 1 132 ? -13.791 -12.690 22.109 1.00 13.21 132 ILE A C 1
ATOM 731 O O . ILE A 1 132 ? -14.380 -13.763 22.311 1.00 14.73 132 ILE A O 1
ATOM 736 N N . LEU A 1 133 ? -12.589 -12.646 21.515 1.00 14.01 133 LEU A N 1
ATOM 737 C CA . LEU A 1 133 ? -12.002 -13.890 21.017 1.00 14.18 133 LEU A CA 1
ATOM 738 C C . LEU A 1 133 ? -11.491 -14.757 22.161 1.00 14.23 133 LEU A C 1
ATOM 739 O O . LEU A 1 133 ? -11.476 -15.999 22.047 1.00 15.06 133 LEU A O 1
ATOM 744 N N . CYS A 1 134 ? -11.044 -14.158 23.270 1.00 14.36 134 CYS A N 1
ATOM 745 C CA . CYS A 1 134 ? -10.625 -14.944 24.423 1.00 15.12 134 CYS A CA 1
ATOM 746 C C . CYS A 1 134 ? -11.817 -15.729 24.948 1.00 16.94 134 CYS A C 1
ATOM 747 O O . CYS A 1 134 ? -11.706 -16.922 25.315 1.00 17.42 134 CYS A O 1
ATOM 750 N N . GLU A 1 135 ? -12.984 -15.091 24.987 1.00 14.78 135 GLU A N 1
ATOM 751 C CA . GLU A 1 135 ? -14.206 -15.766 25.433 1.00 16.52 135 GLU A CA 1
ATOM 752 C C . GLU A 1 135 ? -14.580 -16.922 24.496 1.00 16.76 135 GLU A C 1
ATOM 753 O O . GLU A 1 135 ? -14.923 -18.028 24.963 1.00 20.70 135 GLU A O 1
ATOM 759 N N . LYS A 1 136 ? -14.507 -16.717 23.188 1.00 16.58 136 LYS A N 1
ATOM 760 C CA . LYS A 1 136 ? -14.904 -17.779 22.259 1.00 17.92 136 LYS A CA 1
ATOM 761 C C . LYS A 1 136 ? -13.923 -18.954 22.297 1.00 16.98 136 LYS A C 1
ATOM 762 O O . LYS A 1 136 ? -14.354 -20.116 22.354 1.00 19.17 136 LYS A O 1
ATOM 768 N N . TYR A 1 137 ? -12.627 -18.687 22.284 1.00 14.55 137 TYR A N 1
ATOM 769 C CA . TYR A 1 137 ? -11.623 -19.747 22.127 1.00 15.15 137 TYR A CA 1
ATOM 770 C C . TYR A 1 137 ? -11.061 -20.212 23.454 1.00 18.93 137 TYR A C 1
ATOM 771 O O . TYR A 1 137 ? -10.222 -21.133 23.463 1.00 20.59 137 TYR A O 1
ATOM 780 N N . LYS A 1 138 ? -11.543 -19.646 24.571 1.00 15.96 138 LYS A N 1
ATOM 781 C CA . LYS A 1 138 ? -11.158 -20.129 25.910 1.00 14.87 138 LYS A CA 1
ATOM 782 C C . LYS A 1 138 ? -9.650 -20.013 26.096 1.00 16.53 138 LYS A C 1
ATOM 783 O O . LYS A 1 138 ? -8.970 -20.932 26.555 1.00 19.88 138 LYS A O 1
ATOM 789 N N . VAL A 1 139 ? -9.165 -18.879 25.638 1.00 13.88 139 VAL A N 1
ATOM 790 C CA A VAL A 1 139 ? -7.734 -18.478 25.852 0.02 15.63 139 VAL A CA 1
ATOM 791 C CA B VAL A 1 139 ? -7.741 -18.466 25.861 0.98 13.37 139 VAL A CA 1
ATOM 792 C C . VAL A 1 139 ? -7.504 -17.075 26.529 1.00 15.76 139 VAL A C 1
ATOM 793 O O . VAL A 1 139 ? -8.402 -16.155 26.801 1.00 16.67 139 VAL A O 1
ATOM 800 N N . LYS A 1 140 ? -6.315 -16.995 27.097 1.00 13.42 140 LYS A N 1
ATOM 801 C CA . LYS A 1 140 ? -5.904 -15.683 27.645 1.00 14.20 140 LYS A CA 1
ATOM 802 C C . LYS A 1 140 ? -4.997 -15.063 26.607 1.00 14.07 140 LYS A C 1
ATOM 803 O O . LYS A 1 140 ? -4.221 -15.768 25.969 1.00 15.65 140 LYS A O 1
ATOM 809 N N . LEU A 1 141 ? -5.083 -13.738 26.417 1.00 12.39 141 LEU A N 1
ATOM 810 C CA . LEU A 1 141 ? -4.274 -13.057 25.414 1.00 13.30 141 LEU A CA 1
ATOM 811 C C . LEU A 1 141 ? -3.220 -12.215 26.141 1.00 12.05 141 LEU A C 1
ATOM 812 O O . LEU A 1 141 ? -3.563 -11.289 26.911 1.00 13.67 141 LEU A O 1
ATOM 817 N N . HIS A 1 142 ? -1.945 -12.496 25.900 1.00 12.26 142 HIS A N 1
ATOM 818 C CA . HIS A 1 142 ? -0.825 -11.743 26.447 1.00 11.61 142 HIS A CA 1
ATOM 819 C C . HIS A 1 142 ? -0.337 -10.786 25.372 1.00 11.01 142 HIS A C 1
ATOM 820 O O . HIS A 1 142 ? -0.057 -11.197 24.230 1.00 12.27 142 HIS A O 1
ATOM 827 N N . VAL A 1 143 ? -0.320 -9.484 25.698 1.00 13.22 143 VAL A N 1
ATOM 828 C CA . VAL A 1 143 ? 0.182 -8.455 24.790 1.00 12.44 143 VAL A CA 1
ATOM 829 C C . VAL A 1 143 ? 1.435 -7.883 25.419 1.00 11.87 143 VAL A C 1
ATOM 830 O O . VAL A 1 143 ? 1.401 -7.450 26.583 1.00 13.75 143 VAL A O 1
ATOM 834 N N . ILE A 1 144 ? 2.533 -7.861 24.671 1.00 14.65 144 ILE A N 1
ATOM 835 C CA . ILE A 1 144 ? 3.727 -7.131 25.102 1.00 13.70 144 ILE A CA 1
ATOM 836 C C . ILE A 1 144 ? 3.642 -5.753 24.456 1.00 17.03 144 ILE A C 1
ATOM 837 O O . ILE A 1 144 ? 3.633 -5.672 23.220 1.00 16.61 144 ILE A O 1
ATOM 842 N N . GLU A 1 145 ? 3.513 -4.703 25.271 1.00 17.97 145 GLU A N 1
ATOM 843 C CA . GLU A 1 145 ? 3.369 -3.338 24.756 1.00 21.03 145 GLU A CA 1
ATOM 844 C C . GLU A 1 145 ? 4.669 -2.614 24.978 1.00 29.51 145 GLU A C 1
ATOM 845 O O . GLU A 1 145 ? 5.174 -2.572 26.100 1.00 29.21 145 GLU A O 1
ATOM 851 N N . ASN A 1 146 ? 5.186 -1.978 23.947 1.00 41.18 146 ASN A N 1
ATOM 852 C CA . ASN A 1 146 ? 6.279 -1.041 24.177 1.00 48.72 146 ASN A CA 1
ATOM 853 C C . ASN A 1 146 ? 5.732 0.298 24.653 1.00 50.81 146 ASN A C 1
ATOM 854 O O . ASN A 1 146 ? 4.630 0.704 24.273 1.00 45.67 146 ASN A O 1
ATOM 859 N N . GLN A 1 147 ? 6.468 0.933 25.560 1.00 58.24 147 GLN A N 1
ATOM 860 C CA . GLN A 1 147 ? 6.131 2.274 26.045 1.00 65.83 147 GLN A CA 1
ATOM 861 C C . GLN A 1 147 ? 7.355 2.841 26.737 1.00 68.95 147 GLN A C 1
ATOM 862 O O . GLN A 1 147 ? 8.390 2.175 26.799 1.00 70.90 147 GLN A O 1
ATOM 864 N N . LEU A 1 154 ? 10.873 0.638 27.608 1.00 61.16 154 LEU A N 1
ATOM 865 C CA . LEU A 1 154 ? 10.442 -0.436 28.499 1.00 57.77 154 LEU A CA 1
ATOM 866 C C . LEU A 1 154 ? 9.329 -1.252 27.850 1.00 51.80 154 LEU A C 1
ATOM 867 O O . LEU A 1 154 ? 8.644 -0.778 26.943 1.00 54.71 154 LEU A O 1
ATOM 869 N N . SER A 1 155 ? 9.151 -2.471 28.360 1.00 36.37 155 SER A N 1
ATOM 870 C CA . SER A 1 155 ? 8.093 -3.384 27.863 1.00 35.06 155 SER A CA 1
ATOM 871 C C . SER A 1 155 ? 7.091 -3.656 28.987 1.00 36.65 155 SER A C 1
ATOM 872 O O . SER A 1 155 ? 7.522 -4.046 30.080 1.00 39.69 155 SER A O 1
ATOM 875 N N . LEU A 1 156 ? 5.812 -3.396 28.719 1.00 25.32 156 LEU A N 1
ATOM 876 C CA . LEU A 1 156 ? 4.734 -3.654 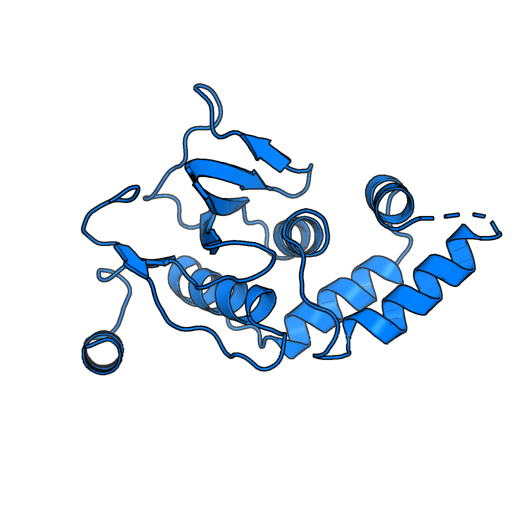29.652 1.00 26.47 156 LEU A CA 1
ATOM 877 C C . LEU A 1 156 ? 3.989 -4.906 29.184 1.00 23.41 156 LEU A C 1
ATOM 878 O O . LEU A 1 156 ? 3.760 -5.119 27.984 1.00 25.95 156 LEU A O 1
ATOM 883 N N . HIS A 1 157 ? 3.602 -5.746 30.121 1.00 17.31 157 HIS A N 1
ATOM 884 C CA . HIS A 1 157 ? 2.879 -6.958 29.803 1.00 15.36 157 HIS A CA 1
ATOM 885 C C . HIS A 1 157 ? 1.433 -6.793 30.252 1.00 16.28 157 HIS A C 1
ATOM 886 O O . HIS A 1 157 ? 1.183 -6.469 31.420 1.00 20.15 157 HIS A O 1
ATOM 893 N N . GLU A 1 158 ? 0.499 -7.047 29.345 1.00 14.95 158 GLU A N 1
ATOM 894 C CA . GLU A 1 158 ? -0.924 -7.016 29.632 1.00 17.80 158 GLU A CA 1
ATOM 895 C C . GLU A 1 158 ? -1.479 -8.412 29.399 1.00 15.82 158 GLU A C 1
ATOM 896 O O . GLU A 1 158 ? -1.028 -9.146 28.501 1.00 16.00 158 GLU A O 1
ATOM 898 N N . LEU A 1 159 ? -2.452 -8.789 30.212 1.00 16.40 159 LEU A N 1
ATOM 899 C CA . LEU A 1 159 ? -3.149 -10.047 30.039 1.00 15.84 159 LEU A CA 1
ATOM 900 C C . LEU A 1 159 ? -4.630 -9.763 29.966 1.00 16.67 159 LEU A C 1
ATOM 901 O O . LEU A 1 159 ? -5.163 -9.060 30.836 1.00 21.85 159 LEU A O 1
ATOM 906 N N . ILE A 1 160 ? -5.266 -10.250 28.911 1.00 15.79 160 ILE A N 1
ATOM 907 C CA . ILE A 1 160 ? -6.680 -10.055 28.640 1.00 15.28 160 ILE A CA 1
ATOM 908 C C . ILE A 1 160 ? -7.334 -11.426 28.687 1.00 19.24 160 ILE A C 1
ATOM 909 O O . ILE A 1 160 ? -6.760 -12.406 28.204 1.00 17.06 160 ILE A O 1
ATOM 914 N N . ASP A 1 161 ? -8.499 -11.513 29.305 1.00 16.29 161 ASP A N 1
ATOM 915 C CA . ASP A 1 161 ? -9.271 -12.756 29.150 1.00 16.37 161 ASP A CA 1
ATOM 916 C C . ASP A 1 161 ? -10.727 -12.396 28.981 1.00 18.70 161 ASP A C 1
ATOM 917 O O . ASP A 1 161 ? -11.077 -11.251 28.642 1.00 18.47 161 ASP A O 1
ATOM 922 N N . ASN A 1 162 ? -11.595 -13.390 29.147 1.00 19.36 162 ASN A N 1
ATOM 923 C CA . ASN A 1 162 ? -12.993 -13.142 28.842 1.00 25.09 162 ASN A CA 1
ATOM 924 C C . ASN A 1 162 ? -13.574 -12.056 29.737 1.00 24.63 162 ASN A C 1
ATOM 925 O O . ASN A 1 162 ? -14.590 -11.425 29.360 1.00 25.68 162 ASN A O 1
ATOM 930 N N . SER A 1 163 ? -12.924 -11.788 30.874 1.00 21.28 163 SER A N 1
ATOM 931 C CA . SER A 1 163 ? -13.404 -10.775 31.818 1.00 21.91 163 SER A CA 1
ATOM 932 C C . SER A 1 163 ? -12.684 -9.424 31.732 1.00 22.88 163 SER A C 1
ATOM 933 O O . SER A 1 163 ? -12.962 -8.540 32.564 1.00 28.21 163 SER A O 1
ATOM 936 N N . GLY A 1 164 ? -11.782 -9.232 30.780 1.00 21.13 164 GLY A N 1
ATOM 937 C CA . GLY A 1 164 ? -11.171 -7.931 30.577 1.00 21.48 164 GLY A CA 1
ATOM 938 C C . GLY A 1 164 ? -9.664 -7.921 30.718 1.00 22.71 164 GLY A C 1
ATOM 939 O O . GLY A 1 164 ? -9.039 -8.977 30.696 1.00 21.43 164 GLY A O 1
ATOM 940 N N . SER A 1 165 ? -9.084 -6.732 30.879 1.00 22.10 165 SER A N 1
ATOM 941 C CA . SER A 1 165 ? -7.671 -6.456 30.619 1.00 29.24 165 SER A CA 1
ATOM 942 C C . SER A 1 165 ? -7.025 -6.007 31.909 1.00 27.28 165 SER A C 1
ATOM 943 O O . SER A 1 165 ? -7.558 -5.134 32.578 1.00 30.06 165 SER A O 1
ATOM 946 N N . LYS A 1 166 ? -5.871 -6.579 32.250 1.00 31.41 166 LYS A N 1
ATOM 947 C CA . LYS A 1 166 ? -5.141 -6.234 33.470 1.00 29.01 166 LYS A CA 1
ATOM 948 C C . LYS A 1 166 ? -3.636 -6.276 33.189 1.00 29.54 166 LYS A C 1
ATOM 949 O O . LYS A 1 166 ? -3.163 -7.036 32.340 1.00 25.43 166 LYS A O 1
ATOM 955 N N . SER A 1 167 ? -2.869 -5.500 33.942 1.00 28.40 167 SER A N 1
ATOM 956 C CA . SER A 1 167 ? -1.414 -5.616 33.866 1.00 27.18 167 SER A CA 1
ATOM 957 C C . SER A 1 167 ? -0.985 -6.951 34.447 1.00 31.24 167 SER A C 1
ATOM 958 O O . SER A 1 167 ? -1.570 -7.431 35.424 1.00 35.79 167 SER A O 1
ATOM 961 N N . ALA A 1 168 ? 0.061 -7.547 33.874 1.00 28.21 168 ALA A N 1
ATOM 962 C CA . ALA A 1 168 ? 0.567 -8.798 34.444 1.00 32.50 168 ALA A CA 1
ATOM 963 C C . ALA A 1 168 ? 1.351 -8.469 35.713 1.00 46.34 168 ALA A C 1
ATOM 964 O O . ALA A 1 168 ? 2.486 -7.993 35.644 1.00 61.31 168 ALA A O 1
ATOM 966 N N . GLY A 1 169 ? 0.728 -8.666 36.880 1.00 46.71 169 GLY A N 1
ATOM 967 C CA . GLY A 1 169 ? 1.353 -8.429 38.161 1.00 43.17 169 GLY A CA 1
ATOM 968 C C . GLY A 1 169 ? 1.613 -9.730 38.901 1.00 36.04 169 GLY A C 1
ATOM 969 O O . GLY A 1 169 ? 1.512 -10.808 38.339 1.00 33.28 1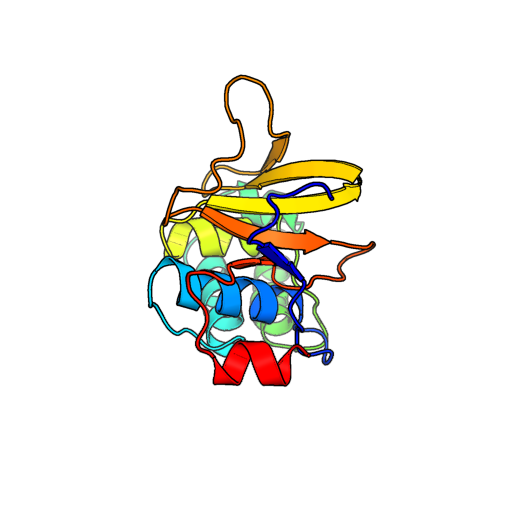69 GLY A O 1
ATOM 970 N N . GLU A 1 170 ? 1.926 -9.618 40.198 1.00 38.01 170 GLU A N 1
ATOM 971 C CA . GLU A 1 170 ? 2.341 -10.814 40.947 1.00 34.59 170 GLU A CA 1
ATOM 972 C C . GLU A 1 170 ? 1.295 -11.932 40.919 1.00 34.90 170 GLU A C 1
ATOM 973 O O . GLU A 1 170 ? 1.661 -13.115 40.884 1.00 29.84 170 GLU A O 1
ATOM 979 N N . TYR A 1 171 ? 0.007 -11.605 40.917 1.00 29.24 171 TYR A N 1
ATOM 980 C CA . TYR A 1 171 ? -1.034 -12.635 40.893 1.00 25.67 171 TYR A CA 1
ATOM 981 C C . TYR A 1 171 ? -1.415 -13.100 39.507 1.00 34.08 171 TYR A C 1
ATOM 982 O O . TYR A 1 171 ? -2.153 -14.087 39.365 1.00 32.44 171 TYR A O 1
ATOM 991 N N . ASN A 1 172 ? -0.969 -12.413 38.467 1.00 30.09 172 ASN A N 1
ATOM 992 C CA A ASN A 1 172 ? -1.285 -12.813 37.102 0.37 29.97 172 ASN A CA 1
ATOM 993 C CA B ASN A 1 172 ? -1.285 -12.794 37.098 0.63 30.04 172 ASN A CA 1
ATOM 994 C C . ASN A 1 172 ? -0.013 -12.749 36.262 1.00 28.67 172 ASN A C 1
ATOM 995 O O . ASN A 1 172 ? 0.076 -12.052 35.253 1.00 27.34 172 ASN A O 1
ATOM 1004 N N . LYS A 1 173 ? 0.999 -13.494 36.694 1.00 23.55 173 LYS A N 1
ATOM 1005 C CA . LYS A 1 173 ? 2.242 -13.528 35.934 1.00 18.39 173 LYS A CA 1
ATOM 1006 C C . LYS A 1 173 ? 2.004 -14.208 34.596 1.00 23.09 173 LYS A C 1
ATOM 1007 O O . LYS A 1 173 ? 1.241 -15.173 34.490 1.00 23.30 173 LYS A O 1
ATOM 1013 N N . VAL A 1 174 ? 2.673 -13.716 33.554 1.00 20.28 174 VAL A N 1
ATOM 1014 C CA . VAL A 1 174 ? 2.575 -14.364 32.258 1.00 18.04 174 VAL A CA 1
ATOM 1015 C C . VAL A 1 174 ? 3.199 -15.740 32.373 1.00 16.67 174 VAL A C 1
ATOM 1016 O O . VAL A 1 174 ? 4.283 -15.880 32.929 1.00 19.20 174 VAL A O 1
ATOM 1020 N N . ASP A 1 175 ? 2.543 -16.735 31.798 1.00 16.85 175 ASP A N 1
ATOM 1021 C CA . ASP A 1 175 ? 3.045 -18.112 31.852 1.00 15.44 175 ASP A CA 1
ATOM 1022 C C . ASP A 1 175 ? 3.364 -18.487 30.413 1.00 18.24 175 ASP A C 1
ATOM 1023 O O . ASP A 1 175 ? 2.448 -18.706 29.617 1.00 17.04 175 ASP A O 1
ATOM 1028 N N . TYR A 1 176 ? 4.661 -18.602 30.088 1.00 16.05 176 TYR A N 1
ATOM 1029 C CA . TYR A 1 176 ? 5.075 -18.946 28.736 1.00 16.14 176 TYR A CA 1
ATOM 1030 C C . TYR A 1 176 ? 5.044 -20.448 28.471 1.00 14.84 176 TYR A C 1
ATOM 1031 O O . TYR A 1 176 ? 5.423 -20.873 27.365 1.00 18.11 176 TYR A O 1
ATOM 1040 N N . ASP A 1 177 ? 4.599 -21.251 29.442 1.00 15.34 177 ASP A N 1
ATOM 1041 C CA . ASP A 1 177 ? 4.421 -22.689 29.249 1.00 15.88 177 ASP A CA 1
ATOM 1042 C C . ASP A 1 177 ? 2.958 -23.085 29.242 1.00 21.00 177 ASP A C 1
ATOM 1043 O O . ASP A 1 177 ? 2.649 -24.269 29.310 1.00 27.50 177 ASP A O 1
ATOM 1048 N N . ASP A 1 178 ? 2.050 -22.143 29.178 1.00 15.89 178 ASP A N 1
ATOM 1049 C CA . ASP A 1 178 ? 0.618 -22.407 29.215 1.00 14.28 178 ASP A CA 1
ATOM 1050 C C . ASP A 1 178 ? 0.064 -22.426 27.797 1.00 15.09 178 ASP A C 1
ATOM 1051 O O . ASP A 1 178 ? 0.024 -21.385 27.118 1.00 14.47 178 ASP A O 1
ATOM 1056 N N . SER A 1 179 ? -0.439 -23.592 27.366 1.00 16.74 179 SER A N 1
ATOM 1057 C CA . SER A 1 179 ? -0.970 -23.671 26.017 1.00 15.59 179 SER A CA 1
ATOM 1058 C C . SER A 1 179 ? -2.254 -22.873 25.834 1.00 17.44 179 SER A C 1
ATOM 1059 O O . SER A 1 179 ? -2.682 -22.679 24.690 1.00 19.77 179 SER A O 1
ATOM 1062 N N . SER A 1 180 ? -2.887 -22.416 26.916 1.00 14.54 180 SER A N 1
ATOM 1063 C CA A SER A 1 180 ? -4.093 -21.615 26.779 0.68 15.90 180 SER A CA 1
ATOM 1064 C CA B SER A 1 180 ? -4.093 -21.615 26.797 0.32 15.87 180 SER A CA 1
ATOM 1065 C C . SER A 1 180 ? -3.816 -20.121 26.830 1.00 17.39 180 SER A C 1
ATOM 1066 O O . SER A 1 180 ? -4.764 -19.347 26.912 1.00 17.54 180 SER A O 1
ATOM 1071 N N . THR A 1 181 ? -2.552 -19.701 26.783 1.00 14.26 181 THR A N 1
ATOM 1072 C CA . THR A 1 181 ? -2.247 -18.270 26.611 1.00 12.31 181 THR A CA 1
ATOM 1073 C C . THR A 1 181 ? -1.733 -18.097 25.188 1.00 14.90 181 THR A C 1
ATOM 1074 O O . THR A 1 181 ? -0.814 -18.817 24.772 1.00 15.82 181 THR A O 1
ATOM 1078 N N . VAL A 1 182 ? -2.284 -17.111 24.448 1.00 12.74 182 VAL A N 1
ATOM 1079 C CA . VAL A 1 182 ? -1.747 -16.731 23.156 1.00 11.82 182 VAL A CA 1
ATOM 1080 C C . VAL A 1 182 ? -0.980 -15.421 23.346 1.00 14.10 182 VAL A C 1
ATOM 1081 O O . VAL A 1 182 ? -1.178 -14.685 24.330 1.00 14.46 182 VAL A O 1
ATOM 1085 N N . HIS A 1 183 ? -0.036 -15.136 22.436 1.00 11.59 183 HIS A N 1
ATOM 1086 C CA . HIS A 1 183 ? 0.937 -14.054 22.655 1.00 10.60 183 HIS A CA 1
ATOM 1087 C C . HIS A 1 183 ? 1.095 -13.200 21.415 1.00 11.76 183 HIS A C 1
ATOM 1088 O O . HIS A 1 183 ? 1.335 -13.725 20.330 1.00 12.98 183 HIS A O 1
ATOM 1095 N N . ILE A 1 184 ? 1.021 -11.869 21.605 1.00 11.60 184 ILE A N 1
ATOM 1096 C CA . ILE A 1 184 ? 1.268 -10.945 20.502 1.00 11.23 184 ILE A CA 1
ATOM 1097 C C . ILE A 1 184 ? 2.077 -9.783 21.032 1.00 11.57 184 ILE A C 1
ATOM 1098 O O . ILE A 1 184 ? 2.134 -9.530 22.242 1.00 13.31 184 ILE A O 1
ATOM 1103 N N . ILE A 1 185 ? 2.744 -9.102 20.121 1.00 12.52 185 ILE A N 1
ATOM 1104 C CA . ILE A 1 185 ? 3.591 -7.963 20.499 1.00 13.68 185 ILE A CA 1
ATOM 1105 C C . ILE A 1 185 ? 3.090 -6.712 19.801 1.00 15.18 185 ILE A C 1
ATOM 1106 O O . ILE A 1 185 ? 2.670 -6.764 18.639 1.00 14.24 185 ILE A O 1
ATOM 1111 N N . ASN A 1 186 ? 3.040 -5.618 20.552 1.00 13.34 186 ASN A N 1
ATOM 1112 C CA . ASN A 1 186 ? 2.443 -4.333 20.108 1.00 13.43 186 ASN A CA 1
ATOM 1113 C C . ASN A 1 186 ? 3.549 -3.283 20.097 1.00 15.79 186 ASN A C 1
ATOM 1114 O O . ASN A 1 186 ? 3.893 -2.711 21.139 1.00 17.12 186 ASN A O 1
ATOM 1119 N N . LYS A 1 187 ? 4.112 -2.995 18.920 1.00 16.35 187 LYS A N 1
ATOM 1120 C CA . LYS A 1 187 ? 5.192 -2.008 18.902 1.00 17.92 187 LYS A CA 1
ATOM 1121 C C . LYS A 1 187 ? 4.718 -0.577 19.156 1.00 15.47 187 LYS A C 1
ATOM 1122 O O . LYS A 1 187 ? 5.474 0.243 19.665 1.00 19.47 187 LYS A O 1
ATOM 1128 N N . GLY A 1 188 ? 3.454 -0.311 18.850 1.00 17.11 188 GLY A N 1
ATOM 1129 C CA . GLY A 1 188 ? 2.938 1.051 18.994 1.00 15.42 188 GLY A CA 1
ATOM 1130 C C . GLY A 1 188 ? 1.564 1.099 18.357 1.00 15.60 188 GLY A C 1
ATOM 1131 O O . GLY A 1 188 ? 1.261 0.262 17.505 1.00 16.18 188 GLY A O 1
ATOM 1132 N N . GLY A 1 189 ? 0.743 2.068 18.749 1.00 15.97 189 GLY A N 1
ATOM 1133 C CA . GLY A 1 189 ? -0.583 2.174 18.156 1.00 16.09 189 GLY A CA 1
ATOM 1134 C C . GLY A 1 189 ? -1.301 0.869 18.229 1.00 16.87 189 GLY A C 1
ATOM 1135 O O . GLY A 1 189 ? -1.220 0.122 19.239 1.00 15.75 189 GLY A O 1
ATOM 1136 N N . LEU A 1 190 ? -2.011 0.546 17.157 1.00 13.54 190 LEU A N 1
ATOM 1137 C CA . LEU A 1 190 ? -2.667 -0.767 17.040 1.00 14.78 190 LEU A CA 1
ATOM 1138 C C . LEU A 1 190 ? -1.927 -1.688 16.070 1.00 13.52 190 LEU A C 1
ATOM 1139 O O . LEU A 1 190 ? -2.553 -2.459 15.336 1.00 15.56 190 LEU A O 1
ATOM 1144 N N . HIS A 1 191 ? -0.593 -1.599 16.054 1.00 13.88 191 HIS A N 1
ATOM 1145 C CA . HIS A 1 191 ? 0.242 -2.466 15.213 1.00 12.03 191 HIS A CA 1
ATOM 1146 C C . HIS A 1 191 ? 0.643 -3.684 16.015 1.00 14.81 191 HIS A C 1
ATOM 1147 O O . HIS A 1 191 ? 1.213 -3.540 17.107 1.00 15.17 191 HIS A O 1
ATOM 1154 N N . PHE A 1 192 ? 0.380 -4.879 15.468 1.00 12.59 192 PHE A N 1
ATOM 1155 C CA . PHE A 1 192 ? 0.667 -6.115 16.193 1.00 13.10 192 PHE A CA 1
ATOM 1156 C C . PHE A 1 192 ? 1.395 -7.102 15.301 1.00 13.67 192 PHE A C 1
ATOM 1157 O O . PHE A 1 192 ? 1.219 -7.127 14.083 1.00 15.40 192 PHE A O 1
ATOM 1165 N N . GLU A 1 193 ? 2.190 -7.962 15.947 1.00 12.46 193 GLU A N 1
ATOM 1166 C CA A GLU A 1 193 ? 2.802 -9.141 15.328 0.53 13.95 193 GLU A CA 1
ATOM 1167 C CA B GLU A 1 193 ? 2.796 -9.139 15.334 0.47 13.95 193 GLU A CA 1
ATOM 1168 C C . GLU A 1 193 ? 2.616 -10.289 16.288 1.00 12.88 193 GLU A C 1
ATOM 1169 O O . GLU A 1 193 ? 2.477 -10.091 17.498 1.00 12.84 193 GLU A O 1
ATOM 1180 N N . PRO A 1 194 ? 2.602 -11.537 15.803 1.00 12.88 194 PRO A N 1
ATOM 1181 C CA . PRO A 1 194 ? 2.500 -12.688 16.701 1.00 13.01 194 PRO A CA 1
ATOM 1182 C C . PRO A 1 194 ? 3.860 -12.904 17.374 1.00 12.09 194 PRO A C 1
ATOM 1183 O O . PRO A 1 194 ? 4.926 -12.707 16.791 1.00 14.92 194 PRO A O 1
ATOM 1187 N N . LEU A 1 195 ? 3.821 -13.376 18.653 1.00 12.40 195 LEU A N 1
ATOM 1188 C CA . LEU A 1 195 ? 5.044 -13.831 19.323 1.00 12.68 195 LEU A CA 1
ATOM 1189 C C . LEU A 1 195 ? 4.980 -15.354 19.341 1.00 12.58 195 LEU A C 1
ATOM 1190 O O . LEU A 1 195 ? 4.095 -15.912 19.982 1.00 14.19 195 LEU A O 1
ATOM 1195 N N . LEU A 1 196 ? 5.881 -15.999 18.589 1.00 12.56 196 LEU A N 1
ATOM 1196 C CA . LEU A 1 196 ? 5.773 -17.448 18.364 1.00 13.13 196 LEU A CA 1
ATOM 1197 C C . LEU A 1 196 ? 6.928 -18.149 19.045 1.00 17.05 196 LEU A C 1
ATOM 1198 O O . LEU A 1 196 ? 7.898 -17.538 19.469 1.00 16.57 196 LEU A O 1
ATOM 1203 N N . ASP A 1 197 ? 6.836 -19.482 19.129 1.00 14.77 197 ASP A N 1
ATOM 1204 C CA . ASP A 1 197 ? 7.790 -20.302 19.889 1.00 15.60 197 ASP A CA 1
ATOM 1205 C C . ASP A 1 197 ? 8.531 -21.189 18.911 1.00 16.12 197 ASP A C 1
ATOM 1206 O O . ASP A 1 197 ? 7.902 -21.997 18.202 1.00 15.71 197 ASP A O 1
ATOM 1211 N N . ARG A 1 198 ? 9.865 -21.078 18.872 1.00 13.98 198 ARG A N 1
ATOM 1212 C CA . ARG A 1 198 ? 10.629 -21.933 17.962 1.00 16.93 198 ARG A CA 1
ATOM 1213 C C . ARG A 1 198 ? 10.360 -23.421 18.217 1.00 14.71 198 ARG A C 1
ATOM 1214 O O . ARG A 1 198 ? 10.444 -24.253 17.288 1.00 17.92 198 ARG A O 1
ATOM 1222 N N . ASN A 1 199 ? 10.120 -23.786 19.476 1.00 14.53 199 ASN A N 1
ATOM 1223 C CA . ASN A 1 199 ? 9.941 -25.184 19.818 1.00 16.18 199 ASN A CA 1
ATOM 1224 C C . ASN A 1 199 ? 8.698 -25.754 19.168 1.00 16.08 199 ASN A C 1
ATOM 1225 O O . ASN A 1 199 ? 8.630 -26.985 19.025 1.00 16.88 199 ASN A O 1
ATOM 1230 N N . LYS A 1 200 ? 7.739 -24.926 18.793 1.00 16.12 200 LYS A N 1
ATOM 1231 C CA . LYS A 1 200 ? 6.453 -25.346 18.243 1.00 15.81 200 LYS A CA 1
ATOM 1232 C C . LYS A 1 200 ? 6.338 -25.033 16.762 1.00 17.66 200 LYS A C 1
ATOM 1233 O O . LYS A 1 200 ? 5.232 -25.100 16.198 1.00 17.71 200 LYS A O 1
ATOM 1239 N N . SER A 1 201 ? 7.433 -24.574 16.152 1.00 17.67 201 SER A N 1
ATOM 1240 C CA . SER A 1 201 ? 7.457 -24.161 14.750 1.00 16.67 201 SER A CA 1
ATOM 1241 C C . SER A 1 201 ? 8.185 -25.194 13.912 1.00 17.27 201 SER A C 1
ATOM 1242 O O . SER A 1 201 ? 9.169 -25.781 14.356 1.00 20.15 201 SER A O 1
ATOM 1245 N N . SER A 1 202 ? 7.728 -25.413 12.675 1.00 18.74 202 SER A N 1
ATOM 1246 C CA . SER A 1 202 ? 8.411 -26.340 11.795 1.00 20.54 202 SER A CA 1
ATOM 1247 C C . SER A 1 202 ? 9.735 -25.747 11.325 1.00 19.89 202 SER A C 1
ATOM 1248 O O . SER A 1 202 ? 9.926 -24.514 11.368 1.00 19.19 202 SER A O 1
ATOM 1251 N N . ALA A 1 203 ? 10.626 -26.588 10.842 1.00 23.32 203 ALA A N 1
ATOM 1252 C CA . ALA A 1 203 ? 11.907 -26.089 10.363 1.00 23.99 203 ALA A CA 1
ATOM 1253 C C . ALA A 1 203 ? 11.685 -25.152 9.196 1.00 28.57 203 ALA A C 1
ATOM 1254 O O . ALA A 1 203 ? 12.373 -24.126 9.074 1.00 28.02 203 ALA A O 1
ATOM 1256 N N . LYS A 1 204 ? 10.723 -25.482 8.325 1.00 23.68 204 LYS A N 1
ATOM 1257 C CA . LYS A 1 204 ? 10.432 -24.609 7.181 1.00 30.12 204 LYS A CA 1
ATOM 1258 C C . LYS A 1 204 ? 9.947 -23.241 7.636 1.00 29.72 204 LYS A C 1
ATOM 1259 O O . LYS A 1 204 ? 10.356 -22.216 7.064 1.00 30.98 204 LYS A O 1
ATOM 1261 N N . GLN A 1 205 ? 9.038 -23.203 8.615 1.00 23.06 205 GLN A N 1
ATOM 1262 C CA . GLN A 1 205 ? 8.572 -21.925 9.184 1.00 20.96 205 GLN A CA 1
ATOM 1263 C C . GLN A 1 205 ? 9.738 -21.099 9.697 1.00 27.19 205 GLN A C 1
ATOM 1264 O O . GLN A 1 205 ? 9.771 -19.871 9.511 1.00 28.02 205 GLN A O 1
ATOM 1270 N N . LEU A 1 206 ? 10.679 -21.730 10.373 1.00 25.91 206 LEU A N 1
ATOM 1271 C CA . LEU A 1 206 ? 11.823 -21.013 10.911 1.00 24.57 206 LEU A CA 1
ATOM 1272 C C . LEU A 1 206 ? 12.759 -20.510 9.822 1.00 30.34 206 LEU A C 1
ATOM 1273 O O . LEU A 1 206 ? 13.339 -19.426 9.973 1.00 32.27 206 LEU A O 1
ATOM 1278 N N . GLN A 1 207 ? 12.930 -21.265 8.736 1.00 30.18 207 GLN A N 1
ATOM 1279 C CA . GLN A 1 207 ? 13.710 -20.757 7.606 1.00 33.57 207 GLN A CA 1
ATOM 1280 C C . GLN A 1 207 ? 13.016 -19.580 6.932 1.00 41.54 207 GLN A C 1
ATOM 1281 O O . GLN A 1 207 ? 13.685 -18.656 6.450 1.00 49.03 207 GLN A O 1
ATOM 1287 N N . GLU A 1 208 ? 11.681 -19.607 6.850 1.00 40.51 208 GLU A N 1
ATOM 1288 C CA . GLU A 1 208 ? 10.962 -18.471 6.273 1.00 50.98 208 GLU A CA 1
ATOM 1289 C C . GLU A 1 208 ? 11.088 -17.241 7.158 1.00 55.23 208 GLU A C 1
ATOM 1290 O O . GLU A 1 208 ? 11.105 -16.111 6.660 1.00 51.70 208 GLU A O 1
ATOM 1296 N N . GLN A 1 209 ? 11.191 -17.448 8.467 1.00 58.42 209 GLN A 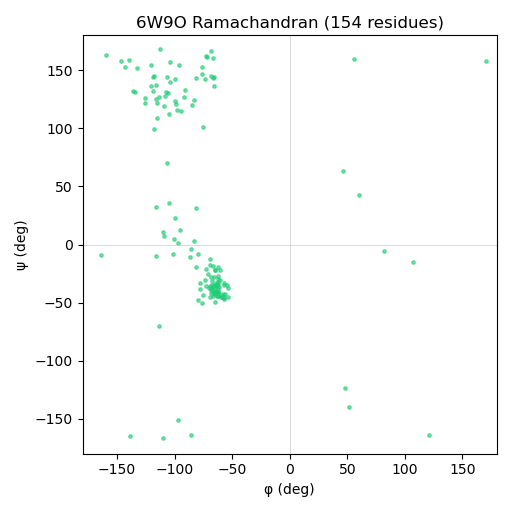N 1
ATOM 1297 C CA . GLN A 1 209 ? 11.490 -16.356 9.377 1.00 61.42 209 GLN A CA 1
ATOM 1298 C C . GLN A 1 209 ? 12.907 -15.824 9.170 1.00 65.76 209 GLN A C 1
ATOM 1299 O O . GLN A 1 209 ? 13.136 -14.617 9.299 1.00 70.50 209 GLN A O 1
ATOM 1305 N N . GLU A 1 210 ? 13.861 -16.692 8.843 1.00 63.50 210 GLU A N 1
ATOM 1306 C CA . GLU A 1 210 ? 15.246 -16.263 8.650 1.00 64.35 210 GLU A CA 1
ATOM 1307 C C . GLU A 1 210 ? 15.493 -15.855 7.203 1.00 63.89 210 GLU A C 1
ATOM 1308 O O . GLU A 1 210 ? 15.552 -14.669 6.886 1.00 67.48 210 GLU A O 1
#

Foldseek 3Di:
DVDDPQKDWDDADDLLLRVLRQQQVLLCLLPVDHDDSLRLLQLLLVCLVPPHDPVQLVVQDVVSVVSSVVSSVVSNDSNHHDDCQHSVLSVLVVSVAKEWEFEPPVTWIWIAHVVGIDTCDPVRPDDPPHSRYFYWYHDDDRHITGIHGNVSDDPVSVVVVD

Solvent-accessible surface area: 8655 Å² total; per-residue (Å²): 122,43,50,48,138,45,9,15,44,1,110,29,75,82,79,8,2,15,0,0,6,0,0,66,36,2,1,59,33,21,67,54,85,138,14,87,15,123,89,0,4,40,5,0,79,51,37,2,93,143,140,27,68,166,49,0,19,93,57,34,69,117,125,109,70,54,22,19,87,98,4,13,46,35,0,60,125,74,87,71,100,0,42,13,78,15,3,0,45,3,0,2,83,93,27,173,7,83,0,0,3,0,66,74,92,108,37,96,52,18,11,3,31,80,84,10,63,83,91,31,34,148,226,31,142,28,72,47,138,29,59,44,3,0,1,0,19,16,135,31,64,67,79,8,51,0,2,10,7,114,122,93,16,58,80,66,87,52,142,153,57,122

InterPro domains:
  IPR003323 OTU domain [PS50802] (42-198)

Sequence (162 aa):
NPYPDNFYVGQAIIGNGSCFFDSFRQSLEQQTGEQVTAEKLRNDCREFAQKNPPKWFTNAIVQHRSETVDNYTADIMRNSRRWGDPDVEGRILCEKYKVVKLHVIENQLSLHELIDNSGSKSAGEYNNKVDYDDSSSTVHIINKGGLHFEEPLLDRNKSSAKQLQEQE

Nearest PDB structures (foldseek):
  6w9o-assembly1_A  TM=1.006E+00  e=6.455E-34  Wolbachia endosymbiont of Drosophila melanogaster
  6w9r-assembly11_G  TM=9.508E-01  e=4.655E-26  Wolbachia endosymbiont of Drosophila melanogaster
  4bos-assembly1_B  TM=7.648E-01  e=8.579E-06  Homo sapiens
  4bou-assembly1_A-2  TM=7.399E-01  e=7.312E-05  Homo sapiens
  4fm3-assembly1_C  TM=2.279E-01  e=4.698E+00  Pseudomonas aeruginosa PAO1